Protein AF-B7QEV2-F1 (afdb_monomer_lite)

Sequence (64 aa):
VFPSGELHVRKVDPGTDSHRKYYCQAKHRLTGKVYRSSTVARLIIIGDGLLSGLAAWFPISQSR

pLDDT: mean 77.77, std 17.15, range [44.69, 96.69]

Secondary structure (DSSP, 8-state):
--TT------S--HHHHTT-EE--EEE-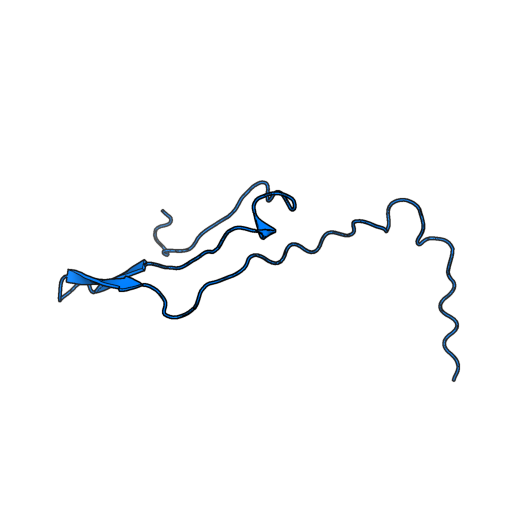TTT--EEE-SS-EE------TTSSSSTTS-------

Radius of gyration: 20.17 Å; chains: 1; bounding box: 42×38×50 Å

Structure (mmCIF, N/CA/C/O backbone):
data_AF-B7QEV2-F1
#
_entry.id   AF-B7QEV2-F1
#
loop_
_atom_site.group_PDB
_atom_site.id
_atom_site.type_symbol
_atom_site.label_atom_id
_atom_site.label_alt_id
_atom_site.label_comp_id
_atom_site.label_asym_id
_atom_site.label_entity_id
_atom_site.label_seq_id
_atom_site.pdbx_PDB_ins_code
_atom_site.Cartn_x
_atom_site.Cartn_y
_atom_site.Cartn_z
_atom_site.occupancy
_atom_site.B_iso_or_equiv
_atom_site.auth_seq_id
_atom_site.auth_comp_id
_atom_site.auth_asym_id
_atom_site.auth_atom_id
_atom_site.pdbx_PDB_model_num
ATOM 1 N N . VAL A 1 1 ? -9.178 4.274 -3.050 1.00 60.31 1 VAL A N 1
ATOM 2 C CA . VAL A 1 1 ? -8.686 3.142 -2.230 1.00 60.31 1 VAL A CA 1
ATOM 3 C C . VAL A 1 1 ? -9.626 1.984 -2.483 1.00 60.31 1 VAL A C 1
ATOM 5 O O . VAL A 1 1 ? -10.830 2.209 -2.423 1.00 60.31 1 VAL A O 1
ATOM 8 N N . PHE A 1 2 ? -9.115 0.820 -2.881 1.00 63.19 2 PHE A N 1
ATOM 9 C CA . PHE A 1 2 ? -9.972 -0.319 -3.211 1.00 63.19 2 PHE A CA 1
ATOM 10 C C . PHE A 1 2 ? -10.691 -0.843 -1.960 1.00 63.19 2 PHE A C 1
ATOM 12 O O . PHE A 1 2 ? -10.113 -0.769 -0.873 1.00 63.19 2 PHE A O 1
ATOM 19 N N . PRO A 1 3 ? -11.913 -1.396 -2.090 1.00 72.50 3 PRO A N 1
ATOM 20 C CA . PRO A 1 3 ? -12.661 -1.948 -0.957 1.00 72.50 3 PRO A CA 1
ATOM 21 C C . PRO A 1 3 ? -11.900 -3.051 -0.207 1.00 72.50 3 PRO A C 1
ATOM 23 O O . PRO A 1 3 ? -12.086 -3.215 0.994 1.00 72.50 3 PRO A O 1
ATOM 26 N N . SER A 1 4 ? -11.017 -3.772 -0.908 1.00 82.19 4 SER A N 1
ATOM 27 C CA . SER A 1 4 ? -10.145 -4.823 -0.369 1.00 82.19 4 SER A CA 1
ATOM 28 C C . SER A 1 4 ? -8.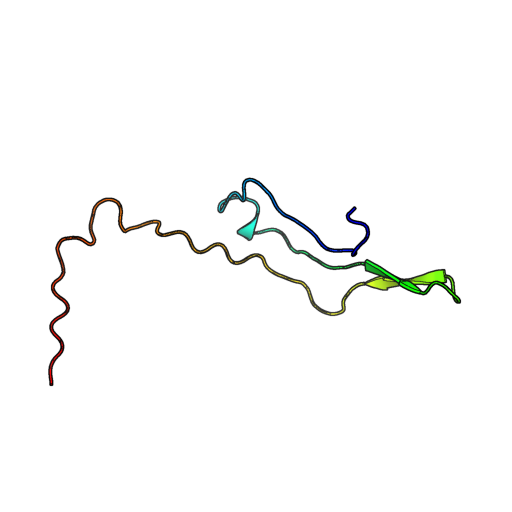888 -4.301 0.342 1.00 82.19 4 SER A C 1
ATOM 30 O O . SER A 1 4 ? -8.209 -5.073 1.011 1.00 82.19 4 SER A O 1
ATOM 32 N N . GLY A 1 5 ? -8.554 -3.012 0.214 1.00 83.38 5 GLY A N 1
ATOM 33 C CA . GLY A 1 5 ? -7.336 -2.429 0.793 1.00 83.38 5 GLY A CA 1
ATOM 34 C C . GLY A 1 5 ? -6.054 -2.654 -0.021 1.00 83.38 5 GLY A C 1
ATOM 35 O O . GLY A 1 5 ? -4.977 -2.268 0.429 1.00 83.38 5 GLY A O 1
ATOM 36 N N . GLU A 1 6 ? -6.153 -3.234 -1.218 1.00 88.75 6 GLU A N 1
ATOM 37 C CA . GLU A 1 6 ? -5.014 -3.409 -2.123 1.00 88.75 6 GLU A CA 1
ATOM 38 C C . GLU A 1 6 ? -4.555 -2.089 -2.760 1.00 88.75 6 GLU A C 1
ATOM 40 O O . GLU A 1 6 ? -5.335 -1.149 -2.956 1.00 88.75 6 GLU A O 1
ATOM 45 N N . LEU A 1 7 ? -3.274 -2.042 -3.135 1.00 88.88 7 LEU A N 1
ATOM 46 C CA . LEU A 1 7 ? -2.681 -0.962 -3.916 1.00 88.88 7 LEU A CA 1
ATOM 47 C C . LEU A 1 7 ? -2.390 -1.462 -5.333 1.00 88.88 7 LEU A C 1
ATOM 49 O O . LEU A 1 7 ? -1.523 -2.309 -5.524 1.00 88.88 7 LEU A O 1
ATOM 53 N N . HIS A 1 8 ? -3.077 -0.911 -6.333 1.00 88.44 8 HIS A N 1
ATOM 54 C CA . HIS A 1 8 ? -2.775 -1.184 -7.742 1.00 88.44 8 HIS A CA 1
ATOM 55 C C . HIS A 1 8 ? -1.972 -0.023 -8.327 1.00 88.44 8 HIS A C 1
ATOM 57 O O . HIS A 1 8 ? -2.483 1.093 -8.438 1.00 88.44 8 HIS A O 1
ATOM 63 N N . VAL A 1 9 ? -0.726 -0.287 -8.720 1.00 87.44 9 VAL A N 1
A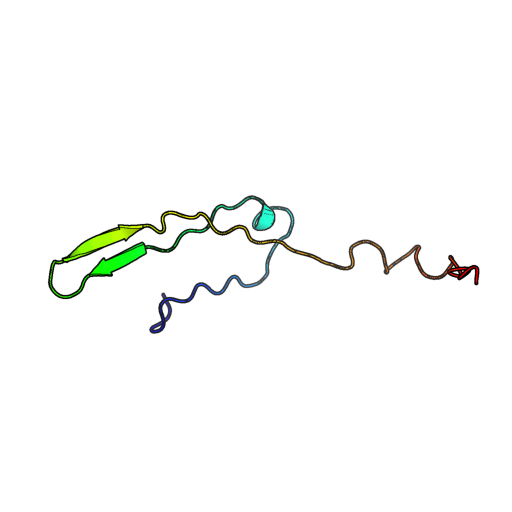TOM 64 C CA . VAL A 1 9 ? 0.132 0.682 -9.416 1.00 87.44 9 VAL A CA 1
ATOM 65 C C . VAL A 1 9 ? -0.015 0.444 -10.920 1.00 87.44 9 VAL A C 1
ATOM 67 O O . VAL A 1 9 ? 0.280 -0.642 -11.411 1.00 87.44 9 VAL A O 1
ATOM 70 N N . ARG A 1 10 ? -0.535 1.431 -11.656 1.00 87.75 10 ARG A N 1
ATOM 71 C CA . ARG A 1 10 ? -0.762 1.347 -13.112 1.00 87.75 10 ARG A CA 1
ATOM 72 C C . ARG A 1 10 ? 0.265 2.190 -13.853 1.00 87.75 10 ARG A C 1
ATOM 74 O O . ARG A 1 10 ? 0.647 3.232 -13.338 1.00 87.75 10 ARG A O 1
ATOM 81 N N . LYS A 1 11 ? 0.610 1.781 -15.083 1.00 85.38 11 LYS A N 1
ATOM 82 C CA . LYS A 1 11 ? 1.648 2.431 -15.910 1.00 85.38 11 LYS A CA 1
ATOM 83 C C . LYS A 1 11 ? 2.936 2.621 -15.105 1.00 85.38 11 LYS A C 1
ATOM 85 O O . LYS A 1 11 ? 3.401 3.737 -14.923 1.00 85.38 11 LYS A O 1
ATOM 90 N N . VAL A 1 12 ? 3.423 1.505 -14.570 1.00 86.19 12 VAL A N 1
ATOM 91 C CA . VAL A 1 12 ? 4.589 1.471 -13.694 1.00 86.19 12 VAL A CA 1
ATOM 92 C C . VAL A 1 12 ? 5.799 2.000 -14.457 1.00 86.19 12 VAL A C 1
ATOM 94 O O . VAL A 1 12 ? 6.148 1.457 -15.505 1.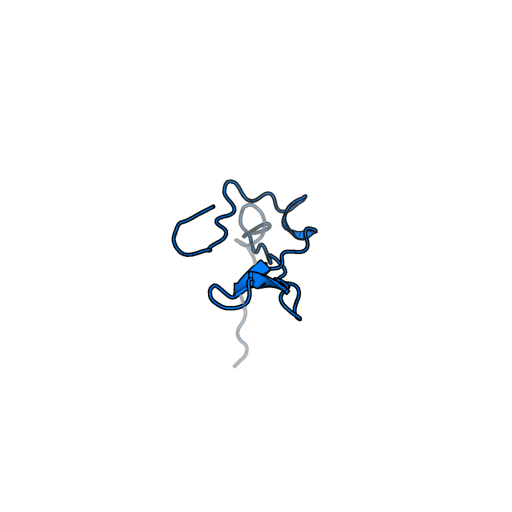00 86.19 12 VAL A O 1
ATOM 97 N N . ASP A 1 13 ? 6.424 3.041 -13.922 1.00 85.25 13 ASP A N 1
ATOM 98 C CA . ASP A 1 13 ? 7.631 3.627 -14.488 1.00 85.25 13 ASP A CA 1
ATOM 99 C C . ASP A 1 13 ? 8.869 3.140 -13.708 1.00 85.25 13 ASP A C 1
ATOM 101 O O . ASP A 1 13 ? 8.992 3.423 -12.511 1.00 85.25 13 ASP A O 1
ATOM 105 N N . PRO A 1 14 ? 9.809 2.417 -14.350 1.00 82.62 14 PRO A N 1
ATOM 106 C CA . PRO A 1 14 ? 11.008 1.913 -13.680 1.00 82.62 14 PRO A CA 1
ATOM 107 C C . PRO A 1 14 ? 11.857 3.010 -13.028 1.00 82.62 14 PRO A C 1
ATOM 109 O O . PRO A 1 14 ? 12.430 2.781 -11.964 1.00 82.62 14 PRO A O 1
ATOM 112 N N . GLY A 1 15 ? 11.917 4.197 -13.639 1.00 79.50 15 GLY A N 1
ATOM 113 C CA . GLY A 1 15 ? 12.757 5.307 -13.187 1.00 79.50 15 GLY A CA 1
ATOM 114 C C . GLY A 1 15 ? 12.239 6.020 -11.939 1.00 79.50 15 GLY A C 1
ATOM 115 O O . GLY A 1 15 ? 13.010 6.679 -11.246 1.00 79.50 15 GLY A O 1
ATOM 116 N N . THR A 1 16 ? 10.953 5.889 -11.617 1.00 83.62 16 THR A N 1
ATOM 117 C CA . THR A 1 16 ? 10.328 6.613 -10.503 1.00 83.62 16 THR A CA 1
ATOM 118 C C . THR A 1 16 ? 9.671 5.691 -9.486 1.00 83.62 16 THR A C 1
ATOM 120 O O . THR A 1 16 ? 9.861 5.880 -8.281 1.00 83.62 16 THR A O 1
ATOM 123 N N . ASP A 1 17 ? 8.939 4.668 -9.925 1.00 85.19 17 ASP A N 1
ATOM 124 C CA . ASP A 1 17 ? 8.189 3.793 -9.025 1.00 85.19 17 ASP A CA 1
ATOM 125 C C . ASP A 1 17 ? 9.083 2.764 -8.322 1.00 85.19 17 ASP A C 1
ATOM 127 O O . ASP A 1 17 ? 8.799 2.391 -7.182 1.00 85.19 17 ASP A O 1
ATOM 131 N N . SER A 1 18 ? 10.220 2.379 -8.921 1.00 83.62 18 SER A N 1
ATOM 132 C CA . SER A 1 18 ? 11.184 1.474 -8.271 1.00 83.62 18 SER A CA 1
ATOM 133 C C . SER A 1 18 ? 11.825 2.083 -7.018 1.00 83.62 18 SER A C 1
ATOM 135 O O . SER A 1 18 ? 12.252 1.352 -6.121 1.00 83.62 18 SER A O 1
ATOM 137 N N . HIS A 1 19 ? 11.918 3.414 -6.944 1.00 84.69 19 HIS A N 1
ATOM 138 C CA . HIS A 1 19 ? 12.550 4.119 -5.825 1.00 84.69 19 HIS A CA 1
ATOM 139 C C . HIS A 1 19 ? 11.567 4.464 -4.698 1.00 84.69 19 HIS A C 1
ATOM 141 O O . HIS A 1 19 ? 11.980 4.898 -3.617 1.00 84.69 19 HIS A O 1
ATOM 147 N N . ARG A 1 20 ? 10.262 4.266 -4.916 1.00 89.19 20 ARG A N 1
ATOM 148 C CA . ARG A 1 20 ? 9.232 4.561 -3.918 1.00 89.19 20 ARG A CA 1
ATOM 149 C C . ARG A 1 20 ? 9.162 3.467 -2.854 1.00 89.19 20 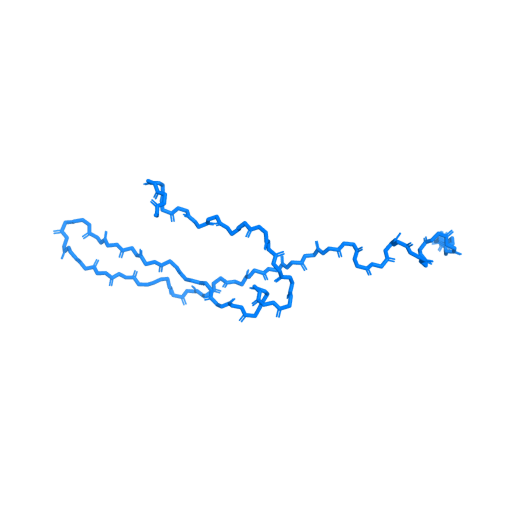ARG A C 1
ATOM 151 O O . ARG A 1 20 ? 9.299 2.275 -3.115 1.00 89.19 20 ARG A O 1
ATOM 158 N N . LYS A 1 21 ? 8.929 3.901 -1.614 1.00 90.19 21 LYS A N 1
ATOM 159 C CA . LYS A 1 21 ? 8.699 3.033 -0.454 1.00 90.19 21 LYS A CA 1
ATOM 160 C C . LYS A 1 21 ? 7.201 2.924 -0.212 1.00 90.19 21 LYS A C 1
ATOM 162 O O . LYS A 1 21 ? 6.554 3.937 0.046 1.00 90.19 21 LYS A O 1
ATOM 167 N N . TYR A 1 22 ? 6.673 1.708 -0.245 1.00 91.06 22 TYR A N 1
ATOM 168 C CA . TYR A 1 22 ? 5.257 1.447 -0.016 1.00 91.06 22 TYR A CA 1
ATOM 169 C C . TYR A 1 22 ? 5.054 0.829 1.367 1.00 91.06 22 TYR A C 1
ATOM 171 O O . TYR A 1 22 ? 5.849 0.018 1.832 1.00 91.06 22 TYR A O 1
ATOM 179 N N . TYR A 1 23 ? 3.986 1.218 2.047 1.00 92.75 23 TYR A N 1
ATOM 180 C CA . TYR A 1 23 ? 3.578 0.642 3.324 1.00 92.75 23 TYR A CA 1
ATOM 181 C C . TYR A 1 23 ? 2.058 0.657 3.392 1.00 92.75 23 TYR A C 1
ATOM 183 O O . TYR A 1 23 ? 1.418 1.554 2.839 1.00 92.75 23 TYR A O 1
ATOM 191 N N . CYS A 1 24 ? 1.475 -0.323 4.077 1.00 90.88 24 CYS A N 1
ATOM 192 C CA . CYS A 1 24 ? 0.045 -0.302 4.345 1.00 90.88 24 CYS A CA 1
ATOM 193 C C . CYS A 1 24 ? -0.227 0.388 5.685 1.00 90.88 24 CYS A C 1
ATOM 195 O O . CYS A 1 24 ? 0.618 0.437 6.587 1.00 90.88 24 CYS A O 1
ATOM 197 N N . GLN A 1 25 ? -1.421 0.955 5.801 1.00 92.31 25 GLN A N 1
ATOM 198 C CA . GLN A 1 25 ? -1.932 1.500 7.045 1.00 92.31 25 GLN A CA 1
ATOM 199 C C . GLN A 1 25 ? -3.309 0.891 7.292 1.00 92.31 25 GLN A C 1
ATOM 201 O O . GLN A 1 25 ? -4.197 1.000 6.450 1.00 92.31 25 GLN A O 1
ATOM 206 N N . ALA A 1 26 ? -3.470 0.241 8.440 1.00 90.75 26 ALA A N 1
ATOM 207 C CA . ALA A 1 26 ? -4.706 -0.409 8.842 1.00 90.75 26 ALA A CA 1
ATOM 208 C C . ALA A 1 26 ? -5.289 0.290 10.068 1.00 90.75 26 ALA A C 1
ATOM 210 O O . ALA A 1 26 ? -4.569 0.666 10.994 1.00 90.75 26 ALA A O 1
ATOM 211 N N . LYS A 1 27 ? -6.612 0.442 10.090 1.00 92.56 27 LYS A N 1
ATOM 212 C CA . LYS A 1 27 ? -7.344 0.960 11.244 1.00 92.56 27 LYS A CA 1
ATOM 213 C C . LYS A 1 27 ? -8.100 -0.180 11.906 1.00 92.56 27 LYS A C 1
ATOM 215 O O . LYS A 1 27 ? -8.928 -0.830 11.274 1.00 92.56 27 LYS A O 1
ATOM 220 N N . HIS A 1 28 ? -7.849 -0.396 13.190 1.00 94.38 28 HIS A N 1
ATOM 221 C CA . HIS A 1 28 ? -8.609 -1.359 13.965 1.00 94.38 28 HIS A CA 1
ATOM 222 C C . HIS A 1 28 ? -10.020 -0.812 14.210 1.00 94.38 28 HIS A C 1
ATOM 224 O O . HIS A 1 28 ? -10.188 0.222 14.855 1.00 94.38 28 HIS A O 1
ATOM 230 N N . ARG A 1 29 ? -11.043 -1.495 13.682 1.00 91.50 29 ARG A N 1
ATOM 231 C CA . ARG A 1 29 ? -12.429 -0.995 13.681 1.00 91.50 29 ARG A CA 1
ATOM 232 C C . ARG A 1 29 ? -12.972 -0.730 15.08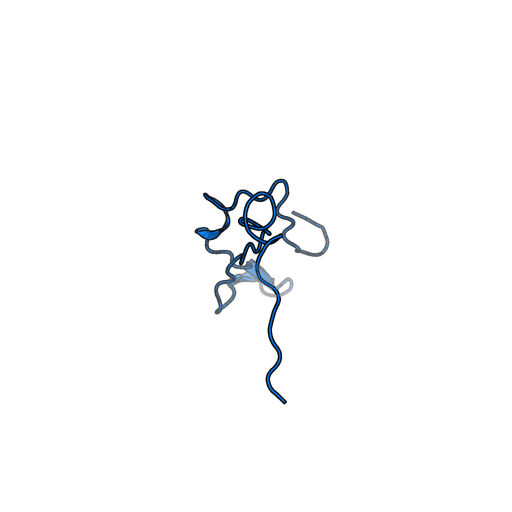6 1.00 91.50 29 ARG A C 1
ATOM 234 O O . ARG A 1 29 ? -13.625 0.283 15.289 1.00 91.50 29 ARG A O 1
ATOM 241 N N . LEU A 1 30 ? -12.690 -1.622 16.037 1.00 96.12 30 LEU A N 1
ATOM 242 C CA . LEU A 1 30 ? -13.260 -1.554 17.389 1.00 96.12 30 LEU A CA 1
ATOM 243 C C . LEU A 1 30 ? -12.559 -0.522 18.281 1.00 96.12 30 LEU A C 1
ATOM 245 O O . LEU A 1 30 ? -13.206 0.138 19.080 1.00 96.12 30 LEU A O 1
ATOM 249 N N . THR A 1 31 ? -11.237 -0.376 18.152 1.00 95.88 31 THR A N 1
ATOM 250 C CA . THR A 1 31 ? -10.446 0.523 19.021 1.00 95.88 31 THR A CA 1
ATOM 251 C C . THR A 1 31 ? -10.093 1.844 18.348 1.00 95.88 31 THR A C 1
ATOM 253 O O . THR A 1 31 ? -9.524 2.724 18.984 1.00 95.88 31 THR A O 1
ATOM 256 N N . GLY A 1 32 ? -10.343 1.975 17.044 1.00 94.88 32 GLY A N 1
ATOM 257 C CA . GLY A 1 32 ? -9.997 3.147 16.244 1.00 94.88 32 GLY A CA 1
ATOM 258 C C . GLY A 1 32 ? -8.499 3.353 16.006 1.00 94.88 32 GLY A C 1
ATOM 259 O O . GLY A 1 32 ? -8.140 4.250 15.244 1.00 94.88 32 GLY A O 1
ATOM 260 N N . LYS A 1 33 ? -7.628 2.536 16.613 1.00 96.69 33 LYS A N 1
ATOM 261 C CA . LYS A 1 33 ? -6.172 2.673 16.509 1.00 96.69 33 LYS A CA 1
ATOM 262 C C . LYS A 1 33 ? -5.701 2.417 15.083 1.00 96.69 33 LYS A C 1
ATOM 264 O O . LYS A 1 33 ? -6.154 1.479 14.427 1.00 96.69 33 LYS A O 1
ATOM 269 N N . VAL A 1 34 ? -4.776 3.251 14.627 1.00 94.69 34 VAL A N 1
ATOM 270 C CA . VAL A 1 34 ? -4.186 3.165 13.294 1.00 94.69 34 VAL A CA 1
ATOM 271 C C . VAL A 1 34 ? -2.771 2.621 13.416 1.00 94.69 34 VAL A C 1
ATOM 273 O O . VAL A 1 34 ? -1.955 3.160 14.159 1.00 94.69 34 VAL A O 1
ATOM 276 N N . TYR A 1 35 ? -2.484 1.564 12.668 1.00 94.25 35 TYR A N 1
ATOM 277 C CA . TYR A 1 35 ? -1.198 0.886 12.643 1.00 94.25 35 TYR A CA 1
ATOM 278 C C . TYR A 1 35 ? -0.621 0.949 11.233 1.00 94.25 35 TYR A C 1
ATOM 280 O O . TYR A 1 35 ? -1.337 0.756 10.251 1.00 94.25 35 TYR A O 1
ATOM 288 N N . ARG A 1 36 ? 0.678 1.226 11.128 1.00 93.75 36 ARG A N 1
ATOM 289 C CA . ARG A 1 36 ? 1.437 1.061 9.882 1.00 93.75 36 ARG A CA 1
ATOM 290 C C . ARG A 1 36 ? 2.099 -0.309 9.867 1.00 93.75 36 ARG A C 1
ATOM 292 O O . ARG A 1 36 ? 2.426 -0.836 10.930 1.00 93.75 36 ARG A O 1
ATOM 299 N N . SER A 1 37 ? 2.321 -0.856 8.673 1.00 91.19 37 SER A N 1
ATOM 300 C CA . SER A 1 37 ? 3.162 -2.042 8.533 1.00 91.19 37 SER A CA 1
ATOM 301 C C . SER A 1 37 ? 4.544 -1.785 9.137 1.00 91.19 37 SER A C 1
ATOM 303 O O . SER A 1 37 ? 5.142 -0.729 8.929 1.00 91.19 37 SER A O 1
ATOM 305 N N . SER A 1 38 ? 5.051 -2.761 9.890 1.00 91.75 38 SER A N 1
ATOM 306 C CA . SER A 1 38 ? 6.423 -2.749 10.411 1.00 91.75 38 SER A CA 1
ATOM 307 C C . SER A 1 38 ? 7.457 -2.898 9.294 1.00 91.75 38 SER A C 1
ATOM 309 O O . SER A 1 38 ? 8.602 -2.476 9.438 1.00 91.75 38 SER A O 1
ATOM 311 N N . THR A 1 39 ? 7.045 -3.474 8.165 1.00 93.44 39 THR A N 1
ATOM 312 C CA . THR A 1 39 ? 7.862 -3.681 6.975 1.00 93.44 39 THR A CA 1
ATOM 313 C C . THR A 1 39 ? 7.484 -2.702 5.869 1.00 93.44 39 THR A C 1
ATOM 315 O O . THR A 1 39 ? 6.318 -2.342 5.680 1.00 93.44 39 THR A O 1
ATOM 318 N N . VAL A 1 40 ? 8.498 -2.267 5.123 1.00 91.81 40 VAL A N 1
ATOM 319 C CA . VAL A 1 40 ? 8.339 -1.430 3.933 1.00 91.81 40 VAL A CA 1
ATOM 320 C C . VAL A 1 40 ? 8.406 -2.325 2.703 1.00 91.81 40 VAL A C 1
ATOM 322 O O . VAL A 1 40 ? 9.406 -3.009 2.487 1.00 91.81 40 VAL A O 1
ATOM 325 N N . ALA A 1 41 ? 7.359 -2.289 1.888 1.00 88.56 41 ALA A N 1
ATOM 326 C CA . ALA A 1 41 ? 7.319 -2.950 0.597 1.00 88.56 41 ALA A CA 1
ATOM 327 C C . ALA A 1 41 ? 8.114 -2.150 -0.445 1.00 88.56 41 ALA A C 1
ATOM 329 O O . ALA A 1 41 ? 8.075 -0.914 -0.490 1.00 88.56 41 ALA A O 1
ATOM 330 N N . ARG A 1 42 ? 8.836 -2.882 -1.294 1.00 88.44 42 ARG A N 1
ATOM 331 C CA . ARG A 1 42 ? 9.557 -2.355 -2.455 1.00 88.44 42 ARG A CA 1
ATOM 332 C C . ARG A 1 42 ? 8.908 -2.904 -3.715 1.00 88.44 42 ARG A C 1
ATOM 334 O O . ARG A 1 42 ? 8.554 -4.080 -3.749 1.00 88.44 42 ARG A O 1
ATOM 341 N N . LEU A 1 43 ? 8.776 -2.059 -4.730 1.00 88.50 43 LEU A N 1
ATOM 342 C CA . LEU A 1 43 ? 8.329 -2.485 -6.047 1.00 88.50 43 LEU A CA 1
ATOM 343 C C . LEU A 1 43 ? 9.566 -2.829 -6.883 1.00 88.50 43 LEU A C 1
ATOM 345 O O . LEU A 1 43 ? 10.349 -1.945 -7.218 1.00 88.50 43 LEU A O 1
ATOM 349 N N . ILE A 1 44 ? 9.766 -4.117 -7.163 1.00 85.69 44 ILE A N 1
ATOM 350 C CA . ILE A 1 44 ? 10.852 -4.595 -8.026 1.00 85.69 44 ILE A CA 1
ATOM 351 C C . ILE A 1 44 ? 10.279 -4.726 -9.433 1.00 85.69 44 ILE A C 1
ATOM 353 O O . ILE A 1 44 ? 9.381 -5.533 -9.665 1.00 85.69 44 ILE A O 1
ATOM 357 N N . ILE A 1 45 ? 10.781 -3.909 -10.354 1.00 84.81 45 ILE A N 1
ATOM 358 C CA . ILE A 1 45 ? 10.309 -3.860 -11.735 1.00 84.81 45 ILE A CA 1
ATOM 359 C C . ILE A 1 45 ? 11.353 -4.562 -12.593 1.00 84.81 45 ILE A C 1
ATOM 361 O O . ILE A 1 45 ? 12.454 -4.052 -12.782 1.00 84.81 45 ILE A O 1
ATOM 365 N N . ILE A 1 46 ? 11.012 -5.751 -13.079 1.00 80.88 46 ILE A N 1
ATOM 366 C CA . ILE A 1 46 ? 11.850 -6.525 -13.992 1.00 80.88 46 ILE A CA 1
ATOM 367 C C . ILE A 1 46 ? 11.197 -6.396 -15.362 1.00 80.88 46 ILE A C 1
ATOM 369 O O . ILE A 1 46 ? 10.128 -6.952 -15.598 1.00 80.88 46 ILE A O 1
ATOM 373 N N . GLY A 1 47 ? 11.800 -5.595 -16.231 1.00 70.94 47 GLY A N 1
ATOM 374 C CA . GLY A 1 47 ? 11.486 -5.593 -17.655 1.00 70.94 47 GLY A CA 1
ATOM 375 C C . GLY A 1 47 ? 12.611 -6.279 -18.417 1.00 70.94 47 GLY A C 1
ATOM 376 O O . GLY A 1 47 ? 13.765 -6.203 -17.990 1.00 70.94 47 GLY A O 1
ATOM 377 N N . ASP A 1 48 ? 12.299 -6.889 -19.560 1.00 65.12 48 ASP A N 1
ATOM 378 C CA . ASP A 1 48 ? 13.289 -7.331 -20.549 1.00 65.12 48 ASP A CA 1
ATOM 379 C C . ASP A 1 48 ? 13.972 -6.112 -21.194 1.00 65.12 48 ASP A C 1
ATOM 381 O O . ASP A 1 48 ? 13.816 -5.820 -22.377 1.00 65.12 48 ASP A O 1
ATOM 385 N N . GLY A 1 49 ? 14.733 -5.350 -20.410 1.00 59.09 49 GLY A N 1
ATOM 386 C CA . GLY A 1 49 ? 15.429 -4.145 -20.861 1.00 59.09 49 GLY A CA 1
ATOM 387 C C . GLY A 1 49 ? 16.586 -4.414 -21.829 1.00 59.09 49 GLY A C 1
ATOM 388 O O . GLY A 1 49 ? 17.274 -3.470 -22.205 1.00 59.09 49 GLY A O 1
ATOM 389 N N . LEU A 1 50 ? 16.834 -5.672 -22.222 1.00 48.97 50 LEU A N 1
ATOM 390 C CA . LEU A 1 50 ? 17.984 -6.054 -23.048 1.00 48.97 50 LEU A CA 1
ATOM 391 C C . LEU A 1 50 ? 17.745 -7.252 -23.993 1.00 48.97 50 LEU A C 1
ATOM 393 O O . LEU A 1 50 ? 18.707 -7.886 -24.413 1.00 48.97 50 LEU A O 1
ATOM 397 N N . LEU A 1 51 ? 16.502 -7.579 -24.368 1.00 49.88 51 LEU A N 1
ATOM 398 C CA . LEU A 1 51 ? 16.241 -8.566 -25.438 1.00 49.88 51 LEU A CA 1
ATOM 399 C C . LEU A 1 51 ? 15.719 -7.941 -26.744 1.00 49.88 51 LEU A C 1
ATOM 401 O O . LEU A 1 51 ? 15.357 -8.673 -27.657 1.00 49.88 51 LEU A O 1
ATOM 405 N N . SER A 1 52 ? 15.715 -6.612 -26.891 1.00 53.59 52 SER A N 1
ATOM 406 C CA . SER A 1 52 ? 15.319 -5.965 -28.155 1.00 53.59 52 SER A CA 1
ATOM 407 C C . SER A 1 52 ? 16.472 -5.729 -29.141 1.00 53.59 52 SER A C 1
ATOM 409 O O . SER A 1 52 ? 16.207 -5.329 -30.271 1.00 53.59 52 SER A O 1
ATOM 411 N N . GLY A 1 53 ? 17.736 -5.997 -28.771 1.00 49.56 53 GLY A N 1
ATOM 412 C CA . GLY A 1 53 ? 18.872 -5.732 -29.673 1.00 49.56 53 GLY A CA 1
ATOM 413 C C . GLY A 1 53 ? 20.107 -6.638 -29.602 1.00 49.56 53 GLY A C 1
ATOM 414 O O . GLY A 1 53 ? 20.838 -6.681 -30.584 1.00 49.56 53 GLY A O 1
ATOM 415 N N . LEU A 1 54 ? 20.379 -7.363 -28.505 1.00 51.84 54 LEU A N 1
ATOM 416 C CA . LEU A 1 54 ? 21.686 -8.041 -28.336 1.00 51.84 54 LEU A CA 1
ATOM 417 C C . LEU A 1 54 ? 21.638 -9.517 -27.916 1.00 51.84 54 LEU A C 1
ATOM 419 O O . LEU A 1 54 ? 22.653 -10.203 -27.994 1.00 51.84 54 LEU A O 1
ATOM 423 N N . ALA A 1 55 ? 20.486 -10.052 -27.520 1.00 48.84 55 ALA A N 1
ATOM 424 C CA . ALA A 1 55 ? 20.408 -11.425 -27.014 1.00 48.84 55 ALA A CA 1
ATOM 425 C C . ALA A 1 55 ? 20.081 -12.495 -28.068 1.00 48.84 55 ALA A C 1
ATOM 427 O O . ALA A 1 55 ? 19.884 -13.655 -27.723 1.00 48.84 55 ALA A O 1
ATOM 428 N N . ALA A 1 56 ? 20.060 -12.139 -29.354 1.00 52.25 56 ALA A N 1
ATOM 429 C CA . ALA A 1 56 ? 19.887 -13.112 -30.433 1.00 52.25 56 ALA A CA 1
ATOM 430 C C . ALA A 1 56 ? 21.192 -13.844 -30.828 1.00 52.25 56 ALA A C 1
ATOM 432 O O . ALA A 1 56 ? 21.161 -14.649 -31.752 1.00 52.25 56 ALA A O 1
ATOM 433 N N . TRP A 1 57 ? 22.338 -13.563 -30.185 1.00 48.88 57 TRP A N 1
ATOM 434 C CA . TRP A 1 57 ? 23.658 -13.990 -30.692 1.00 48.88 57 TRP A CA 1
ATOM 435 C C . TRP A 1 57 ? 24.533 -14.817 -29.744 1.00 48.88 57 TRP A C 1
ATOM 437 O O . TRP A 1 57 ? 25.601 -15.254 -30.164 1.00 48.88 57 TRP A O 1
ATOM 447 N N . PHE A 1 58 ? 24.113 -15.095 -28.509 1.00 45.59 58 PHE A N 1
ATOM 448 C CA . PHE A 1 58 ? 24.892 -15.980 -27.638 1.00 45.59 58 PHE A CA 1
ATOM 449 C C . PHE A 1 58 ? 24.275 -17.379 -27.593 1.00 45.59 58 PHE A C 1
ATOM 451 O O . PHE A 1 58 ? 23.274 -17.576 -26.901 1.00 45.59 58 PHE A O 1
ATOM 458 N N . PRO A 1 59 ? 24.853 -18.377 -28.292 1.00 44.69 59 PRO A N 1
ATOM 459 C CA . PRO A 1 59 ? 24.519 -19.758 -28.016 1.00 44.69 59 PRO A CA 1
ATOM 460 C C . PRO A 1 59 ? 25.058 -20.080 -26.620 1.00 44.69 59 PRO A C 1
ATOM 462 O O . PRO A 1 59 ? 26.265 -20.059 -26.375 1.00 44.69 59 PRO A O 1
ATOM 465 N N . ILE A 1 60 ? 24.150 -20.354 -25.685 1.00 56.06 60 ILE A N 1
ATOM 466 C CA . ILE A 1 60 ? 24.489 -20.986 -24.412 1.00 56.06 60 ILE A CA 1
ATOM 467 C C . ILE A 1 60 ? 25.090 -22.354 -24.752 1.00 56.06 60 ILE A C 1
ATOM 469 O O . ILE A 1 60 ? 24.378 -23.300 -25.082 1.00 56.06 60 ILE A O 1
ATOM 473 N N . SER A 1 61 ? 26.417 -22.446 -24.707 1.00 57.84 61 SER A N 1
ATOM 474 C CA . SER A 1 61 ? 27.110 -23.725 -24.629 1.00 57.84 61 SER A CA 1
ATOM 475 C C . SER A 1 61 ? 26.866 -24.281 -23.228 1.00 57.84 61 SER A C 1
ATOM 477 O O . SER A 1 61 ? 27.470 -23.823 -22.257 1.00 57.84 61 SER A O 1
ATOM 479 N N . GLN A 1 62 ? 25.940 -25.232 -23.102 1.00 52.25 62 GLN A N 1
ATOM 480 C CA . GLN A 1 62 ? 25.932 -26.115 -21.942 1.00 52.25 62 GLN A CA 1
ATOM 481 C C . GLN A 1 62 ? 27.104 -27.085 -22.097 1.00 52.25 62 GLN A C 1
ATOM 483 O O . GLN A 1 62 ? 27.070 -27.970 -22.953 1.00 52.25 62 GLN A O 1
ATOM 488 N N . SER A 1 63 ? 28.142 -26.917 -21.277 1.00 46.12 63 SER A N 1
ATOM 489 C CA . SER A 1 63 ? 29.113 -27.987 -21.066 1.00 46.12 63 SER A CA 1
ATOM 490 C C . SER A 1 63 ? 28.496 -29.016 -20.129 1.00 46.12 63 SER A C 1
ATOM 492 O O . SER A 1 63 ? 28.016 -28.672 -19.050 1.00 46.12 63 SER A O 1
ATOM 494 N N . ARG A 1 64 ? 28.508 -30.254 -20.614 1.00 50.09 64 ARG A N 1
ATOM 495 C CA . ARG A 1 64 ? 28.116 -31.487 -19.934 1.00 50.09 64 ARG A CA 1
ATOM 496 C C . ARG A 1 64 ? 28.943 -31.745 -18.679 1.00 50.09 64 ARG A C 1
ATOM 498 O O . ARG A 1 64 ? 30.133 -31.355 -18.688 1.00 50.09 64 ARG A O 1
#

Organism: Ixodes scapularis (NCBI:txid6945)

Foldseek 3Di:
DDPVQDDDDPPDDCVPQQPDWDWGWDADPPPRDIDIDPDIDGDDDDDCPDPPPPPPPDDPPDDD

InterPro domains:
  IPR013783 Immunoglobulin-like fold [G3DSA:2.60.40.10] (1-47)